Protein AF-A0A1J3IGS7-F1 (afdb_monomer)

Sequence (174 aa):
MEIIMEKQSFKKMSVVPNKKDYFLEDILSLREHQRPAIVVPKFKKSYRLIYVQNVRSAVKSIRSKLSKVLQEFPFEYDGDLLHVDDLMLARDQLISSLLVINGIATDFVRLLKKDDCDSLDKCKRIKVDALGVFYTLAMRCVPSLAYLDKIREYCTWRIWKMMMRLRFLLLLLL

InterPro domains:
  IPR041623 NOG1, N-terminal helical domain [PF17835] (10-152)

Foldseek 3Di:
DDDPPPDPPLPPQDQQDQDLCPLVCQLCVPPLNVDDPPDPVPDPVPVLVSLLVSLVVSLVSLCVNLVSNLVSDDPDDPDPDPCRPLLNVLNVLSVVLNVVLVVLSVVLNVVSVDPVPRDPVSSVVSSVVSNVVNSVSSSVSSVSSVVSSVSVVVSVVVVVVVVVVVVVVVVVVD

pLDDT: mean 80.64, std 14.97, range [29.23, 97.25]

Structure (mmCIF, N/CA/C/O backbone):
data_AF-A0A1J3IGS7-F1
#
_entry.id   AF-A0A1J3IGS7-F1
#
loop_
_atom_site.group_PDB
_atom_site.id
_atom_site.type_symbol
_atom_site.label_atom_id
_atom_site.label_alt_id
_atom_site.label_comp_id
_atom_site.label_asym_id
_atom_site.label_entity_id
_atom_site.label_seq_id
_atom_site.pdbx_PDB_ins_code
_atom_site.Cartn_x
_atom_site.Cartn_y
_atom_site.Cartn_z
_atom_site.occupancy
_atom_site.B_iso_or_equiv
_atom_site.auth_seq_id
_atom_site.auth_comp_id
_atom_site.auth_asym_id
_atom_site.auth_atom_id
_atom_site.pdbx_PDB_model_num
ATOM 1 N N . MET A 1 1 ? 42.019 6.051 -13.830 1.00 37.34 1 MET A N 1
ATOM 2 C CA . MET A 1 1 ? 40.597 6.292 -13.504 1.00 37.34 1 MET A CA 1
ATOM 3 C C . MET A 1 1 ? 39.844 5.040 -13.921 1.00 37.34 1 MET A C 1
ATOM 5 O O . MET A 1 1 ? 39.201 4.981 -14.959 1.00 37.34 1 MET A O 1
ATOM 9 N N . GLU A 1 2 ? 40.126 3.973 -13.180 1.00 29.23 2 GLU A N 1
ATOM 10 C CA . GLU A 1 2 ? 39.673 2.618 -13.458 1.00 29.23 2 GLU A CA 1
ATOM 11 C C . GLU A 1 2 ? 38.208 2.492 -13.050 1.00 29.23 2 GLU A C 1
ATOM 13 O O . GLU A 1 2 ? 37.861 2.742 -11.903 1.00 29.23 2 GLU A O 1
ATOM 18 N N . ILE A 1 3 ? 37.365 2.135 -14.020 1.00 30.42 3 ILE A N 1
ATOM 19 C CA . ILE A 1 3 ? 36.252 1.188 -13.880 1.00 30.42 3 ILE A CA 1
ATOM 20 C C . ILE A 1 3 ? 35.486 1.298 -12.548 1.00 30.42 3 ILE A C 1
ATOM 22 O O . ILE A 1 3 ? 35.283 0.317 -11.842 1.00 30.42 3 ILE A O 1
ATOM 26 N N . ILE A 1 4 ? 34.945 2.481 -12.255 1.00 32.16 4 ILE A N 1
ATOM 27 C CA . ILE A 1 4 ? 33.751 2.609 -11.409 1.00 32.16 4 ILE A CA 1
ATOM 28 C C . ILE A 1 4 ? 32.538 2.422 -12.333 1.00 32.16 4 ILE A C 1
ATOM 30 O O . ILE A 1 4 ? 31.699 3.291 -12.514 1.00 32.16 4 ILE A O 1
ATOM 34 N N . MET A 1 5 ? 32.498 1.271 -13.004 1.00 32.56 5 MET A N 1
ATOM 35 C CA . MET A 1 5 ? 31.277 0.703 -13.570 1.00 32.56 5 MET A CA 1
ATOM 36 C C . MET A 1 5 ? 30.891 -0.485 -12.697 1.00 32.56 5 MET A C 1
ATOM 38 O O . MET A 1 5 ? 30.716 -1.606 -13.180 1.00 32.56 5 MET A O 1
ATOM 42 N N . GLU A 1 6 ? 30.777 -0.242 -11.392 1.00 36.53 6 GLU A N 1
ATOM 43 C CA . GLU A 1 6 ? 29.932 -1.062 -10.537 1.00 36.53 6 GLU A CA 1
ATOM 44 C C . GLU A 1 6 ? 28.509 -0.877 -11.100 1.00 36.53 6 GLU A C 1
ATOM 46 O O . GLU A 1 6 ? 27.764 0.020 -10.734 1.00 36.53 6 GLU A O 1
ATOM 51 N N . LYS A 1 7 ? 28.129 -1.564 -12.187 1.00 43.44 7 LYS A N 1
ATOM 52 C CA . LYS A 1 7 ? 27.521 -2.891 -12.105 1.00 43.44 7 LYS A CA 1
ATOM 53 C C . LYS A 1 7 ? 26.662 -2.959 -10.844 1.00 43.44 7 LYS A C 1
ATOM 55 O O . LYS A 1 7 ? 26.712 -3.930 -10.091 1.00 43.44 7 LYS A O 1
ATOM 60 N N . GLN A 1 8 ? 25.721 -2.023 -10.721 1.00 45.03 8 GLN A N 1
ATOM 61 C CA . GLN A 1 8 ? 24.372 -2.407 -10.332 1.00 45.03 8 GLN A CA 1
ATOM 62 C C . GLN A 1 8 ? 23.859 -3.362 -11.411 1.00 45.03 8 GLN A C 1
ATOM 64 O O . GLN A 1 8 ? 23.061 -3.039 -12.284 1.00 45.03 8 GLN A O 1
ATOM 69 N N . SER A 1 9 ? 24.437 -4.567 -11.389 1.00 46.47 9 SER A N 1
ATOM 70 C CA . SER A 1 9 ? 23.876 -5.759 -11.967 1.00 46.47 9 SER A CA 1
ATOM 71 C C . SER A 1 9 ? 22.412 -5.692 -11.606 1.00 46.47 9 SER A C 1
ATOM 73 O O . SER A 1 9 ? 22.080 -5.520 -10.432 1.00 46.47 9 SER A O 1
ATOM 75 N N . PHE A 1 10 ? 21.549 -5.732 -12.615 1.00 53.34 10 PHE A N 1
ATOM 76 C CA . PHE A 1 10 ? 20.150 -6.017 -12.389 1.00 53.34 10 PHE A CA 1
ATOM 77 C C . PHE A 1 10 ? 20.131 -7.271 -11.515 1.00 53.34 10 PHE A C 1
ATOM 79 O O . PHE A 1 10 ? 20.375 -8.383 -11.993 1.00 53.34 10 PHE A O 1
ATOM 86 N N . LYS A 1 11 ? 19.970 -7.073 -10.198 1.00 55.25 11 LYS A N 1
ATOM 87 C CA . LYS A 1 11 ? 19.811 -8.157 -9.240 1.00 55.25 11 LYS A CA 1
ATOM 88 C C . LYS A 1 11 ? 18.625 -8.961 -9.742 1.00 55.25 11 LYS A C 1
ATOM 90 O O . LYS A 1 11 ? 17.807 -8.456 -10.506 1.00 55.25 11 LYS A O 1
ATOM 95 N N . LYS A 1 12 ? 18.539 -10.227 -9.350 1.00 63.28 12 LYS A N 1
ATOM 96 C CA . LYS A 1 12 ? 17.413 -11.096 -9.696 1.00 63.28 12 LYS A CA 1
ATOM 97 C C . LYS A 1 12 ? 16.100 -10.419 -9.262 1.00 63.28 12 LYS A C 1
ATOM 99 O O . LYS A 1 12 ? 15.697 -10.556 -8.112 1.00 63.28 12 LYS A O 1
ATOM 104 N N . MET A 1 13 ? 15.497 -9.645 -10.164 1.00 70.19 13 MET A N 1
ATOM 105 C CA . MET A 1 13 ? 14.283 -8.879 -9.915 1.00 70.19 13 MET A CA 1
ATOM 106 C C . MET A 1 13 ? 13.148 -9.881 -9.796 1.00 70.19 13 MET A C 1
ATOM 108 O O . MET A 1 13 ? 13.022 -10.796 -10.619 1.00 70.19 13 MET A O 1
ATOM 112 N N . SER A 1 14 ? 12.356 -9.747 -8.741 1.00 77.69 14 SER A N 1
ATOM 113 C CA . SER A 1 14 ? 11.174 -10.572 -8.574 1.00 77.69 14 SER A CA 1
ATOM 114 C C . SER A 1 14 ? 10.096 -10.127 -9.561 1.00 77.69 14 SER A C 1
ATOM 116 O O . SER A 1 14 ? 10.118 -9.010 -10.075 1.00 77.69 14 SER A O 1
ATOM 118 N N . VAL A 1 15 ? 9.181 -11.037 -9.899 1.00 79.69 15 VAL A N 1
ATOM 119 C CA . VAL A 1 15 ? 8.062 -10.708 -10.789 1.00 79.69 15 VAL A CA 1
ATOM 120 C C . VAL A 1 15 ? 7.265 -9.575 -10.151 1.00 79.69 15 VAL A C 1
ATOM 122 O O . VAL A 1 15 ? 6.837 -9.701 -8.998 1.00 79.69 15 VAL A O 1
ATOM 125 N N . VAL A 1 16 ? 7.079 -8.478 -10.888 1.00 80.00 16 VAL A N 1
ATOM 126 C CA . VAL A 1 16 ? 6.327 -7.339 -10.378 1.00 80.00 16 VAL A CA 1
ATOM 127 C C . VAL A 1 16 ? 4.845 -7.698 -10.469 1.00 80.00 16 VAL A C 1
ATOM 129 O O . VAL A 1 16 ? 4.345 -8.063 -11.533 1.00 80.00 16 VAL A O 1
ATOM 132 N N . PRO A 1 17 ? 4.109 -7.651 -9.354 1.00 75.88 17 PRO A N 1
ATOM 133 C CA . PRO A 1 17 ? 2.715 -8.050 -9.350 1.00 75.88 17 PRO A CA 1
ATOM 134 C C . PRO A 1 17 ? 1.855 -7.031 -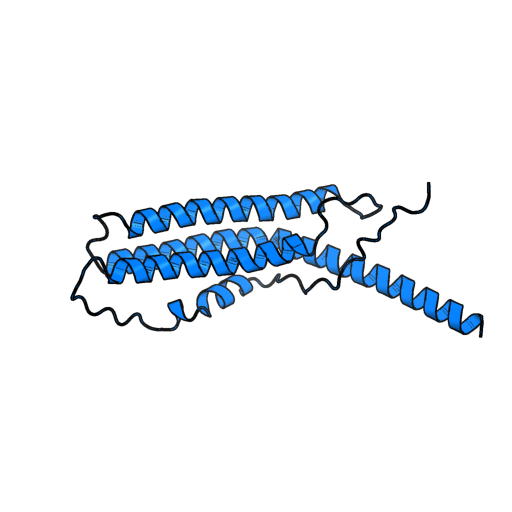10.110 1.00 75.88 17 PRO A C 1
ATOM 136 O O . PRO A 1 17 ? 1.678 -5.900 -9.666 1.00 75.88 17 PRO A O 1
ATOM 139 N N . ASN A 1 18 ? 1.293 -7.459 -11.241 1.00 75.06 18 ASN A N 1
ATOM 140 C CA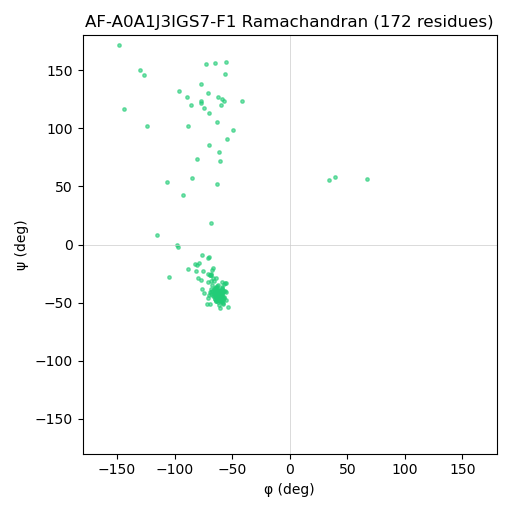 . ASN A 1 18 ? 0.445 -6.641 -12.120 1.00 75.06 18 ASN A CA 1
ATOM 141 C C . ASN A 1 18 ? -1.017 -7.148 -12.203 1.00 75.06 18 ASN A C 1
ATOM 143 O O . ASN A 1 18 ? -1.819 -6.710 -13.023 1.00 75.06 18 ASN A O 1
ATOM 147 N N . LYS A 1 19 ? -1.406 -8.127 -11.379 1.00 78.69 19 LYS A N 1
ATOM 148 C CA . LYS A 1 19 ? -2.782 -8.648 -11.410 1.00 78.69 19 LYS A CA 1
ATOM 149 C C . LYS A 1 19 ? -3.737 -7.682 -10.711 1.00 78.69 19 LYS A C 1
ATOM 151 O O . LYS A 1 19 ? -3.441 -7.205 -9.618 1.00 78.69 19 LYS A O 1
ATOM 156 N N . LYS A 1 20 ? -4.913 -7.474 -11.310 1.00 72.12 20 LYS A N 1
ATOM 157 C CA . LYS A 1 20 ? -5.976 -6.599 -10.786 1.00 72.12 20 LYS A CA 1
ATOM 158 C C . LYS A 1 20 ? -6.407 -6.972 -9.358 1.00 72.12 20 LYS A C 1
ATOM 160 O O . LYS A 1 20 ? -6.694 -6.093 -8.556 1.00 72.12 20 LYS A O 1
ATOM 165 N N . ASP A 1 21 ? -6.371 -8.259 -9.027 1.00 75.06 21 ASP A N 1
ATOM 166 C CA . ASP A 1 21 ? -6.815 -8.763 -7.722 1.00 75.06 21 ASP A CA 1
ATOM 167 C C . ASP A 1 21 ? -5.671 -8.993 -6.729 1.00 75.06 21 ASP A C 1
ATOM 169 O O . ASP A 1 21 ? -5.922 -9.334 -5.578 1.00 75.06 21 ASP A O 1
ATOM 173 N N . TYR A 1 22 ? -4.417 -8.738 -7.124 1.00 80.31 22 TYR A N 1
ATOM 174 C CA . TYR A 1 22 ? -3.245 -8.997 -6.284 1.00 80.31 22 TYR A CA 1
ATOM 175 C C . TYR A 1 22 ? -3.362 -8.331 -4.908 1.00 80.31 22 TYR A C 1
ATOM 177 O O . TYR A 1 22 ? -3.311 -8.993 -3.875 1.00 80.31 22 TYR A O 1
ATOM 185 N N . PHE A 1 23 ? -3.615 -7.019 -4.891 1.00 80.56 23 PHE A N 1
ATOM 186 C CA . PHE A 1 23 ? -3.750 -6.277 -3.639 1.00 80.56 23 PHE A CA 1
ATOM 187 C C . PHE A 1 23 ? -4.987 -6.685 -2.835 1.00 80.56 23 PHE A C 1
ATOM 189 O O . PHE A 1 23 ? -4.964 -6.595 -1.610 1.00 80.56 23 PHE A O 1
ATOM 196 N N . LEU A 1 24 ? -6.056 -7.138 -3.496 1.00 82.69 24 LEU A N 1
ATOM 197 C CA . LEU A 1 24 ? -7.262 -7.597 -2.815 1.00 82.69 24 LEU A CA 1
ATOM 198 C C . LEU A 1 24 ? -6.993 -8.905 -2.069 1.00 82.69 24 LEU A C 1
ATOM 200 O O . LEU A 1 24 ? -7.254 -8.984 -0.870 1.00 82.69 24 LEU A O 1
ATOM 204 N N . GLU A 1 25 ? -6.420 -9.898 -2.748 1.00 81.81 25 GLU A N 1
ATOM 205 C CA . GLU A 1 25 ? -6.043 -11.187 -2.155 1.00 81.81 25 GLU A CA 1
ATOM 206 C C . GLU A 1 25 ? -5.074 -10.999 -0.982 1.00 81.81 25 GLU A C 1
ATOM 208 O O . GLU A 1 25 ? -5.214 -11.618 0.073 1.00 81.81 25 GLU A O 1
ATOM 213 N N . ASP A 1 26 ? -4.127 -10.077 -1.121 1.00 83.25 26 ASP A N 1
ATOM 214 C CA . ASP A 1 26 ? -3.147 -9.773 -0.084 1.00 83.25 26 ASP A CA 1
ATOM 215 C C . ASP A 1 26 ? -3.740 -9.130 1.161 1.00 83.25 26 ASP A C 1
ATOM 217 O O . ASP A 1 26 ? -3.317 -9.424 2.278 1.00 83.25 26 ASP A O 1
ATOM 221 N N . ILE A 1 27 ? -4.693 -8.219 0.980 1.00 81.12 27 ILE A N 1
ATOM 222 C CA . ILE A 1 27 ? -5.386 -7.586 2.097 1.00 81.12 27 ILE A CA 1
ATOM 223 C C . ILE A 1 27 ? -6.306 -8.618 2.759 1.00 81.12 27 ILE A C 1
ATOM 225 O O . ILE A 1 27 ? -6.287 -8.760 3.980 1.00 81.12 27 ILE A O 1
ATOM 229 N N . LEU A 1 28 ? -7.077 -9.381 1.978 1.00 80.56 28 LEU A N 1
ATOM 230 C CA . LEU A 1 28 ? -8.035 -10.365 2.495 1.00 80.56 28 LEU A CA 1
ATOM 231 C C . LEU A 1 28 ? -7.370 -11.586 3.147 1.00 80.56 28 LEU A C 1
ATOM 233 O O . LEU A 1 28 ? -7.958 -12.200 4.038 1.00 80.56 28 LEU A O 1
ATOM 237 N N . SER A 1 29 ? -6.145 -11.930 2.748 1.00 80.19 29 SER A N 1
ATOM 238 C CA . SER A 1 29 ? -5.385 -13.045 3.326 1.00 80.19 29 SER A CA 1
ATOM 239 C C . SER A 1 29 ? -4.780 -12.747 4.703 1.00 80.19 29 SER A C 1
ATOM 241 O O . SER A 1 29 ? -4.305 -13.665 5.378 1.00 80.19 29 SER A O 1
ATOM 243 N N . LEU A 1 30 ? -4.822 -11.494 5.173 1.00 79.56 30 LEU A N 1
ATOM 244 C CA . LEU A 1 30 ? -4.331 -11.132 6.503 1.00 79.56 30 LEU A CA 1
ATOM 245 C C . LEU A 1 30 ? -5.129 -11.858 7.594 1.00 79.56 30 LEU A C 1
ATOM 247 O O . LEU A 1 30 ? -6.359 -11.774 7.659 1.00 79.56 30 LEU A O 1
ATOM 251 N N . ARG A 1 31 ? -4.423 -12.548 8.505 1.00 63.38 31 ARG A N 1
ATOM 252 C CA . ARG A 1 31 ? -5.051 -13.326 9.593 1.00 63.38 31 ARG A CA 1
ATOM 253 C C . ARG A 1 31 ? -5.983 -12.474 10.451 1.00 63.38 31 ARG A C 1
ATOM 255 O O . ARG A 1 31 ? -6.999 -12.979 10.927 1.00 63.38 31 ARG A O 1
ATOM 262 N N . GLU A 1 32 ? -5.666 -11.192 10.627 1.00 66.56 32 GLU A N 1
ATOM 263 C CA . GLU A 1 32 ? -6.494 -10.241 11.371 1.00 66.56 32 GLU A CA 1
ATOM 264 C C . GLU A 1 32 ? -7.814 -9.871 10.654 1.00 66.56 32 GLU A C 1
ATOM 266 O O . GLU A 1 32 ? -8.691 -9.227 11.234 1.00 66.56 32 GLU A O 1
ATOM 271 N N . HIS A 1 33 ? -7.982 -10.245 9.382 1.00 66.88 33 HIS A N 1
ATOM 272 C CA . HIS A 1 33 ? -9.220 -10.080 8.610 1.00 66.88 33 HIS A CA 1
ATOM 273 C C . HIS A 1 33 ? -9.986 -11.391 8.430 1.00 66.88 33 HIS A C 1
ATOM 275 O O . HIS A 1 33 ? -11.211 -11.351 8.345 1.00 66.88 33 HIS A O 1
ATOM 281 N N . GLN A 1 34 ? -9.286 -12.528 8.441 1.00 59.69 34 GLN A N 1
ATOM 282 C CA . GLN A 1 34 ? -9.883 -13.861 8.321 1.00 59.69 34 GLN A CA 1
ATOM 283 C C . GLN A 1 34 ? -10.539 -14.358 9.613 1.00 59.69 34 GLN A C 1
ATOM 285 O O . GLN A 1 34 ? -11.496 -15.127 9.568 1.00 59.69 34 GLN A O 1
ATOM 290 N N . ARG A 1 35 ? -10.031 -13.949 10.782 1.00 59.97 35 ARG A N 1
ATOM 291 C CA . ARG A 1 35 ? -10.602 -14.372 12.065 1.00 59.97 35 ARG A CA 1
ATOM 292 C C . ARG A 1 35 ? -11.701 -13.399 12.497 1.00 59.97 35 ARG A C 1
ATOM 294 O O . ARG A 1 35 ? -11.421 -12.201 12.591 1.00 59.97 35 ARG A O 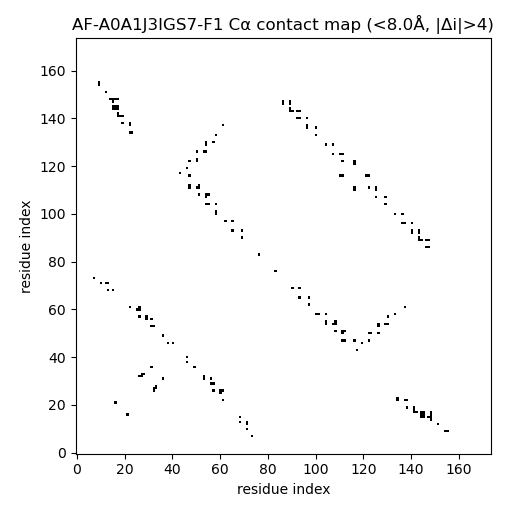1
ATOM 301 N N . PRO A 1 36 ? -12.922 -13.872 12.818 1.00 58.91 36 PRO A N 1
ATOM 302 C CA . PRO A 1 36 ? -13.909 -13.018 13.458 1.00 58.91 36 PRO A CA 1
ATOM 303 C C . PRO A 1 36 ? -13.307 -12.532 14.775 1.00 58.91 36 PRO A C 1
ATOM 305 O O . PRO A 1 36 ? -12.911 -13.330 15.625 1.00 58.91 36 PRO A O 1
ATOM 308 N N . ALA A 1 37 ? -13.178 -11.215 14.931 1.00 62.69 37 ALA A N 1
ATOM 309 C CA . ALA A 1 37 ? -12.746 -10.651 16.197 1.00 62.69 37 ALA A CA 1
ATOM 310 C C . ALA A 1 37 ? -13.819 -10.999 17.235 1.00 62.69 37 ALA A C 1
ATOM 312 O O . ALA A 1 37 ? -14.906 -10.421 17.213 1.00 62.69 37 ALA A O 1
ATOM 313 N N . ILE A 1 38 ? -13.535 -11.966 18.113 1.00 63.72 38 ILE A N 1
ATOM 314 C CA . ILE A 1 38 ? -14.394 -12.290 19.253 1.00 63.72 38 ILE A CA 1
ATOM 315 C C . ILE A 1 38 ? -14.279 -11.114 20.219 1.00 63.72 38 ILE A C 1
ATOM 317 O O . ILE A 1 38 ? -13.427 -11.069 21.104 1.00 63.72 38 ILE A O 1
ATOM 321 N N . VAL A 1 39 ? -15.098 -10.097 19.979 1.00 65.06 39 VAL A N 1
ATOM 322 C CA . VAL A 1 39 ? -15.172 -8.916 20.823 1.00 65.06 39 VAL A CA 1
ATOM 323 C C . VAL A 1 39 ? -16.190 -9.206 21.907 1.00 65.06 39 VAL A C 1
ATOM 325 O O . VAL A 1 39 ? -17.392 -9.119 21.675 1.00 65.06 39 VAL A O 1
ATOM 328 N N . VAL A 1 40 ? -15.712 -9.531 23.106 1.00 64.12 40 VAL A N 1
ATOM 329 C CA . VAL A 1 40 ? -16.572 -9.526 24.288 1.00 64.12 40 VAL A CA 1
ATOM 330 C C . VAL A 1 40 ? -16.803 -8.051 24.660 1.00 64.12 40 VAL A C 1
ATOM 332 O O . VAL A 1 40 ? -15.825 -7.369 24.979 1.00 64.12 40 VAL A O 1
ATOM 335 N N . PRO A 1 41 ? -18.041 -7.517 24.640 1.00 62.34 41 PRO A N 1
ATOM 336 C CA . PRO A 1 41 ? -18.318 -6.080 24.805 1.00 62.34 41 PRO A CA 1
ATOM 337 C C . PRO A 1 41 ? -18.027 -5.495 26.199 1.00 62.34 41 PRO A C 1
ATOM 339 O O . PRO A 1 41 ? -18.539 -4.434 26.538 1.00 62.34 41 PRO A O 1
ATOM 342 N N . LYS A 1 42 ? -17.218 -6.163 27.029 1.00 60.41 42 LYS A N 1
ATOM 343 C CA . LYS A 1 42 ? -16.996 -5.800 28.434 1.00 60.41 42 LYS A CA 1
ATOM 344 C C . LYS A 1 42 ? -16.233 -4.475 28.606 1.00 60.41 42 LYS A C 1
ATOM 346 O O . LYS A 1 42 ? -16.440 -3.816 29.615 1.00 60.41 42 LYS A O 1
ATOM 351 N N . PHE A 1 43 ? -15.412 -4.038 27.633 1.00 60.03 43 PHE A N 1
ATOM 352 C CA . PHE A 1 43 ? -14.647 -2.777 27.728 1.00 60.03 43 PHE A CA 1
ATOM 353 C C . PHE A 1 43 ? -14.497 -2.017 26.389 1.00 60.03 43 PHE A C 1
ATOM 355 O O . PHE A 1 43 ? -13.803 -2.468 25.476 1.00 60.03 43 PHE A O 1
ATOM 362 N N . LYS A 1 44 ? -15.061 -0.796 26.299 1.00 58.25 44 LYS A N 1
ATOM 363 C CA . LYS A 1 44 ? -15.070 0.067 25.089 1.00 58.25 44 LYS A CA 1
ATOM 364 C C . LYS A 1 44 ? -13.689 0.423 24.513 1.00 58.25 44 LYS A C 1
ATOM 366 O O . LYS A 1 44 ? -13.523 0.548 23.302 1.00 58.25 44 LYS A O 1
ATOM 371 N N . LYS A 1 45 ? -12.663 0.593 25.358 1.00 61.22 45 LYS A N 1
ATOM 372 C CA . LYS A 1 45 ? -11.277 0.843 24.899 1.00 61.22 45 LYS A CA 1
ATOM 373 C C . LYS A 1 45 ? -10.633 -0.393 24.252 1.00 61.22 45 LYS A C 1
ATOM 375 O O . LYS A 1 45 ? -9.757 -0.232 23.410 1.00 61.22 45 LYS A O 1
ATOM 380 N N . SER A 1 46 ? -11.078 -1.600 24.607 1.00 70.31 46 SER A N 1
ATOM 381 C CA . SER A 1 46 ? -10.417 -2.854 24.225 1.00 70.31 46 SER A CA 1
ATOM 382 C C . SER A 1 46 ? -10.637 -3.214 22.749 1.00 70.31 46 SER A C 1
ATOM 384 O O . SER A 1 46 ? -9.686 -3.562 22.052 1.00 70.31 46 SER A O 1
ATOM 386 N N . TYR A 1 47 ? -11.852 -3.035 22.214 1.00 78.50 47 TYR A N 1
ATOM 387 C CA . TYR A 1 47 ? -12.141 -3.449 20.834 1.00 78.50 47 TYR A CA 1
ATOM 388 C C . TYR A 1 47 ? -11.658 -2.466 19.764 1.00 78.50 47 TYR A C 1
ATOM 390 O O . TYR A 1 47 ? -11.312 -2.892 18.664 1.00 78.50 47 TYR A O 1
ATOM 398 N N . ARG A 1 48 ? -11.580 -1.161 20.066 1.00 85.75 48 ARG A N 1
ATOM 399 C CA . ARG A 1 48 ? -11.088 -0.139 19.118 1.00 85.75 48 ARG A CA 1
ATOM 400 C C . ARG A 1 48 ? -9.657 -0.431 18.660 1.00 85.75 48 ARG A C 1
ATOM 402 O O . ARG A 1 48 ? -9.333 -0.259 17.488 1.00 85.75 48 ARG A O 1
ATOM 409 N N . LEU A 1 49 ? -8.825 -0.950 19.565 1.00 86.44 49 LEU A N 1
ATOM 410 C CA . LEU A 1 49 ? -7.443 -1.336 19.278 1.00 86.44 49 LEU A CA 1
ATOM 411 C C . LEU A 1 49 ? -7.346 -2.445 18.225 1.00 86.44 49 LEU A C 1
ATOM 413 O O . LEU A 1 49 ? -6.447 -2.401 17.389 1.00 86.44 49 LEU A O 1
ATOM 417 N N . ILE A 1 50 ? -8.296 -3.384 18.212 1.00 86.00 50 ILE A N 1
ATOM 418 C CA . ILE A 1 50 ? -8.352 -4.460 17.213 1.00 86.00 50 ILE A CA 1
ATOM 419 C C . ILE A 1 50 ? -8.566 -3.863 15.818 1.00 86.00 50 ILE A C 1
ATOM 421 O O . ILE A 1 50 ? -7.831 -4.175 14.886 1.00 86.00 50 ILE A O 1
ATOM 425 N N . TYR A 1 51 ? -9.524 -2.944 15.668 1.00 89.56 51 TYR A N 1
ATOM 426 C CA . TYR A 1 51 ? -9.777 -2.290 14.380 1.00 89.56 51 TYR A CA 1
ATOM 427 C C . TYR A 1 51 ? -8.623 -1.380 13.946 1.00 89.56 51 TYR A C 1
ATOM 429 O O . TYR A 1 51 ? -8.286 -1.346 12.765 1.00 89.56 51 TYR A O 1
ATOM 437 N N . VAL A 1 52 ? -7.952 -0.712 14.889 1.00 91.69 52 VAL A N 1
ATOM 438 C CA . VAL A 1 52 ? -6.722 0.043 14.601 1.00 91.69 52 VAL A CA 1
ATOM 439 C C . VAL A 1 52 ? -5.619 -0.883 14.081 1.00 91.69 52 VAL A C 1
ATOM 441 O O . VAL A 1 52 ? -4.943 -0.545 13.109 1.00 91.69 52 VAL A O 1
ATOM 444 N N . GLN A 1 53 ? -5.439 -2.055 14.695 1.00 90.62 53 GLN A N 1
ATOM 445 C CA . GLN A 1 53 ? -4.457 -3.043 14.251 1.00 90.62 53 GLN A CA 1
ATOM 446 C C . GLN A 1 53 ? -4.803 -3.602 12.865 1.00 90.62 53 GLN A C 1
ATOM 448 O O . GLN A 1 53 ? -3.914 -3.777 12.032 1.00 90.62 53 GLN A O 1
ATOM 453 N N . ASN A 1 54 ? -6.090 -3.795 12.579 1.00 89.69 54 ASN A N 1
ATOM 454 C CA . ASN A 1 54 ? -6.578 -4.207 11.264 1.00 89.69 54 ASN A CA 1
ATOM 455 C C . ASN A 1 54 ? -6.247 -3.169 10.178 1.00 89.69 54 ASN A C 1
ATOM 457 O O . ASN A 1 54 ? -5.705 -3.515 9.136 1.00 89.69 54 ASN A O 1
ATOM 461 N N . VAL A 1 55 ? -6.511 -1.884 10.425 1.00 93.31 55 VAL A N 1
ATOM 462 C CA . VAL A 1 55 ? -6.177 -0.812 9.468 1.00 93.31 55 VAL A CA 1
ATOM 463 C C . VAL A 1 55 ? -4.661 -0.732 9.240 1.00 93.31 55 VAL A C 1
ATOM 465 O O . VAL A 1 55 ? -4.197 -0.623 8.107 1.00 93.31 55 VAL A O 1
ATOM 468 N N . ARG A 1 56 ? -3.865 -0.840 10.311 1.00 93.50 56 ARG A N 1
ATOM 469 C CA . ARG A 1 56 ? -2.396 -0.782 10.228 1.00 93.50 56 ARG A CA 1
ATOM 470 C C . ARG A 1 56 ? -1.778 -1.982 9.516 1.00 93.50 56 ARG A C 1
ATOM 472 O O . ARG A 1 56 ? -0.804 -1.801 8.792 1.00 93.50 56 ARG A O 1
ATOM 479 N N . SER A 1 57 ? -2.307 -3.186 9.726 1.00 91.69 57 SER A N 1
ATOM 480 C CA . SER A 1 57 ? -1.816 -4.405 9.066 1.00 91.69 57 SER A CA 1
ATOM 481 C C . SER A 1 57 ? -2.048 -4.355 7.555 1.00 91.69 57 SER A C 1
ATOM 483 O O . SER A 1 57 ? -1.110 -4.627 6.806 1.00 91.69 57 SER A O 1
ATOM 485 N N . ALA A 1 58 ? -3.219 -3.892 7.104 1.00 91.69 58 ALA A N 1
ATOM 486 C CA . ALA A 1 58 ? -3.507 -3.692 5.681 1.00 91.69 58 ALA A CA 1
ATOM 487 C C . ALA A 1 58 ? -2.507 -2.728 5.018 1.00 91.69 58 ALA A C 1
ATOM 489 O O . ALA A 1 58 ? -1.867 -3.065 4.021 1.00 91.69 58 ALA A O 1
ATOM 490 N N . VAL A 1 59 ? -2.289 -1.559 5.624 1.00 93.19 59 VAL A N 1
ATOM 491 C CA . VAL A 1 59 ? -1.350 -0.548 5.104 1.00 93.19 59 VAL A CA 1
ATOM 492 C C . VAL A 1 59 ? 0.088 -1.059 5.123 1.00 93.19 59 VAL A C 1
ATOM 494 O O . VAL A 1 59 ? 0.832 -0.848 4.166 1.00 93.19 59 VAL A O 1
ATOM 497 N N . LYS A 1 60 ? 0.484 -1.779 6.180 1.00 93.31 60 LYS A N 1
ATOM 498 C CA . LYS A 1 60 ? 1.807 -2.408 6.273 1.00 93.31 60 LYS A CA 1
ATOM 499 C C . LYS A 1 60 ? 2.023 -3.432 5.156 1.00 93.31 60 LYS A C 1
ATOM 501 O O . LYS A 1 60 ? 3.116 -3.464 4.596 1.00 93.31 60 LYS A O 1
ATOM 506 N N . SER A 1 61 ? 1.005 -4.225 4.819 1.00 91.19 61 SER A N 1
ATOM 507 C CA . SER A 1 61 ? 1.061 -5.203 3.725 1.00 91.19 61 SER A CA 1
ATOM 508 C C . SER A 1 61 ? 1.305 -4.520 2.375 1.00 91.19 61 SER A C 1
ATOM 510 O O . SER A 1 61 ? 2.286 -4.830 1.694 1.00 91.19 61 SER A O 1
ATOM 512 N N . ILE A 1 62 ? 0.493 -3.507 2.038 1.00 91.00 62 ILE A N 1
ATOM 513 C CA . ILE A 1 62 ? 0.640 -2.729 0.795 1.00 91.00 62 ILE A CA 1
ATOM 514 C C . ILE A 1 62 ? 2.018 -2.063 0.741 1.00 91.00 62 ILE A C 1
ATOM 516 O O . ILE A 1 62 ? 2.743 -2.196 -0.247 1.00 91.00 62 ILE A O 1
ATOM 520 N N . ARG A 1 63 ? 2.420 -1.395 1.832 1.00 92.38 63 ARG A N 1
ATOM 521 C CA . ARG A 1 63 ? 3.721 -0.727 1.934 1.00 92.38 63 ARG A CA 1
ATOM 522 C C . ARG A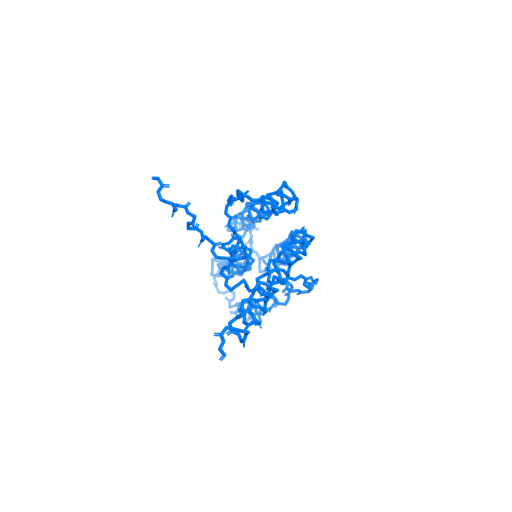 1 63 ? 4.871 -1.694 1.709 1.00 92.38 63 ARG A C 1
ATOM 524 O O . ARG A 1 63 ? 5.757 -1.397 0.920 1.00 92.38 63 ARG A O 1
ATOM 531 N N . SER A 1 64 ? 4.850 -2.851 2.367 1.00 91.06 64 SER A N 1
ATOM 532 C CA . SER A 1 64 ? 5.910 -3.849 2.228 1.00 91.06 64 SER A CA 1
ATOM 533 C C . SER A 1 64 ? 6.076 -4.310 0.779 1.00 91.06 64 SER A C 1
ATOM 535 O O . SER A 1 64 ? 7.202 -4.516 0.338 1.00 91.06 64 SER A O 1
ATOM 537 N N . LYS A 1 65 ? 4.975 -4.458 0.035 1.00 88.50 65 LYS A N 1
ATOM 538 C CA . LYS A 1 65 ? 4.993 -4.897 -1.368 1.00 88.50 65 LYS A CA 1
ATOM 539 C C . LYS A 1 65 ? 5.532 -3.822 -2.300 1.00 88.50 65 LYS A C 1
ATOM 541 O O . LYS A 1 65 ? 6.462 -4.093 -3.052 1.00 88.50 65 LYS A O 1
ATOM 546 N N . LEU A 1 66 ? 5.001 -2.603 -2.215 1.00 90.69 66 LEU A N 1
ATOM 547 C CA . LEU A 1 66 ? 5.463 -1.497 -3.057 1.00 90.69 66 LEU A CA 1
ATOM 548 C C . LEU A 1 66 ? 6.915 -1.116 -2.743 1.00 90.69 66 LEU A C 1
ATOM 550 O O . LEU A 1 66 ? 7.701 -0.907 -3.660 1.00 90.69 66 LEU A O 1
ATOM 554 N N . SER A 1 67 ? 7.308 -1.093 -1.464 1.00 91.38 67 SER A N 1
ATOM 555 C CA . SER A 1 67 ? 8.700 -0.838 -1.076 1.00 91.38 67 SER A CA 1
ATOM 556 C C . SER A 1 67 ? 9.653 -1.924 -1.570 1.00 91.38 67 SER A C 1
ATOM 558 O O . SER A 1 67 ? 10.759 -1.590 -1.978 1.00 91.38 67 SER A O 1
ATOM 560 N N . LYS A 1 68 ? 9.237 -3.199 -1.584 1.00 89.56 68 LYS A N 1
ATOM 561 C CA . LYS A 1 68 ? 10.047 -4.280 -2.163 1.00 89.56 68 LYS A CA 1
ATOM 562 C C . LYS A 1 68 ? 10.303 -4.040 -3.651 1.00 89.56 68 LYS A C 1
ATOM 564 O O . LYS A 1 68 ? 11.447 -4.113 -4.074 1.00 89.56 68 LYS A O 1
ATOM 569 N N . VAL A 1 69 ? 9.262 -3.695 -4.413 1.00 89.25 69 VAL A N 1
ATOM 570 C CA . VAL A 1 69 ? 9.409 -3.346 -5.835 1.00 89.25 69 VAL A CA 1
ATOM 571 C C . VAL A 1 69 ? 10.373 -2.167 -5.986 1.00 89.25 69 VAL A C 1
ATOM 573 O O . VAL A 1 69 ? 11.355 -2.277 -6.705 1.00 89.25 69 VAL A O 1
ATOM 576 N N . LEU A 1 70 ? 10.169 -1.072 -5.248 1.00 89.38 70 LEU A N 1
ATOM 577 C CA . LEU A 1 70 ? 11.022 0.122 -5.325 1.00 89.38 70 LEU A CA 1
ATOM 578 C C . LEU A 1 70 ? 12.505 -0.140 -5.009 1.00 89.38 70 LEU A C 1
ATOM 580 O O . LEU A 1 70 ? 13.358 0.534 -5.578 1.00 89.38 70 LEU A O 1
ATOM 584 N N . GLN A 1 71 ? 12.809 -1.098 -4.126 1.00 88.06 71 GLN A N 1
ATOM 585 C CA . GLN A 1 71 ? 14.181 -1.494 -3.775 1.00 88.06 71 GLN A CA 1
ATOM 586 C C . GLN A 1 71 ? 14.873 -2.335 -4.855 1.00 88.06 71 GLN A C 1
ATOM 588 O O . GLN A 1 71 ? 16.100 -2.405 -4.878 1.00 88.06 71 GLN A O 1
ATOM 593 N N . GLU A 1 72 ? 14.107 -3.004 -5.717 1.00 84.38 72 GLU A N 1
ATOM 594 C CA . GLU A 1 72 ? 14.644 -3.832 -6.802 1.00 84.38 72 GLU A CA 1
ATOM 595 C C . GLU A 1 72 ? 15.044 -2.998 -8.026 1.00 84.38 72 GLU A C 1
ATOM 597 O O . GLU A 1 72 ? 15.903 -3.427 -8.797 1.00 84.38 72 GLU A O 1
ATOM 602 N N . PHE A 1 73 ? 14.471 -1.799 -8.172 1.00 81.31 73 PHE A N 1
ATOM 603 C CA . PHE A 1 73 ? 14.841 -0.843 -9.212 1.00 81.31 73 PHE A CA 1
ATOM 604 C C . PHE A 1 73 ? 15.845 0.187 -8.670 1.00 81.31 73 PHE A C 1
ATOM 606 O O . PHE A 1 73 ? 15.608 0.772 -7.606 1.00 81.31 73 PHE A O 1
ATOM 613 N N . PRO A 1 74 ? 16.942 0.452 -9.397 1.00 76.62 74 PRO A N 1
ATOM 614 C CA . PRO A 1 74 ? 17.955 1.411 -8.999 1.00 76.62 74 PRO A CA 1
ATOM 615 C C . PRO A 1 74 ? 17.385 2.834 -8.973 1.00 76.62 74 PRO A C 1
ATOM 617 O O . PRO A 1 74 ? 16.356 3.135 -9.584 1.00 76.62 74 PRO A O 1
ATOM 620 N N . PHE A 1 75 ? 18.027 3.688 -8.177 1.00 69.50 75 PHE A N 1
ATOM 621 C CA . PHE A 1 75 ? 17.553 5.044 -7.911 1.00 69.50 75 PHE A CA 1
ATOM 622 C C . PHE A 1 75 ? 17.810 6.001 -9.079 1.00 69.50 75 PHE A C 1
ATOM 624 O O . PHE A 1 75 ? 16.933 6.795 -9.402 1.00 69.50 75 PHE A O 1
ATOM 631 N N . GLU A 1 76 ? 18.958 5.846 -9.732 1.00 67.00 76 GLU A N 1
ATOM 632 C CA . GLU A 1 76 ? 19.397 6.593 -10.909 1.00 67.00 76 GLU A CA 1
ATOM 633 C C . GLU A 1 76 ? 19.794 5.601 -12.009 1.00 67.00 76 GLU A C 1
ATOM 635 O O . GLU A 1 76 ? 20.285 4.502 -11.725 1.00 67.00 76 GLU A O 1
ATOM 640 N N . TYR A 1 77 ? 19.548 5.975 -13.264 1.00 67.56 77 TYR A N 1
ATOM 641 C CA . TYR A 1 77 ? 19.902 5.193 -14.447 1.00 67.56 77 TYR A CA 1
ATOM 642 C C . TYR A 1 77 ? 20.767 6.042 -15.381 1.00 67.56 77 TYR A C 1
ATOM 644 O O . TYR A 1 77 ? 20.244 6.841 -16.148 1.00 67.56 77 TYR A O 1
ATOM 652 N N . ASP A 1 78 ? 22.077 5.806 -15.364 1.00 58.72 78 ASP A N 1
ATOM 653 C CA . ASP A 1 78 ? 23.058 6.500 -16.215 1.00 58.72 78 ASP A CA 1
ATOM 654 C C . ASP A 1 78 ? 23.342 5.755 -17.538 1.00 58.72 78 ASP A C 1
ATOM 656 O O . ASP A 1 78 ? 24.489 5.600 -17.955 1.00 58.72 78 ASP A O 1
ATOM 660 N N . GLY A 1 79 ? 22.325 5.218 -18.220 1.00 55.88 79 GLY A N 1
ATOM 661 C CA . GLY A 1 79 ? 22.564 4.446 -19.450 1.00 55.88 79 GLY A CA 1
ATOM 662 C C . GLY A 1 79 ? 21.463 4.525 -20.500 1.00 55.88 79 GLY A C 1
ATOM 663 O O . GLY A 1 79 ? 20.373 5.008 -20.215 1.00 55.88 79 GLY A O 1
ATOM 664 N N . ASP A 1 80 ? 21.754 3.972 -21.690 1.00 58.06 80 ASP A N 1
ATOM 665 C CA . ASP A 1 80 ? 20.856 3.765 -22.850 1.00 58.06 80 ASP A CA 1
ATOM 666 C C . ASP A 1 80 ? 19.684 2.802 -22.538 1.00 58.06 80 ASP A C 1
ATOM 668 O O . ASP A 1 80 ? 19.454 1.771 -23.196 1.00 58.06 80 ASP A O 1
ATOM 672 N N . LEU A 1 81 ? 18.952 3.083 -21.465 1.00 62.09 81 LEU A N 1
ATOM 673 C CA . LEU A 1 81 ? 17.649 2.514 -21.211 1.00 62.09 81 LEU A CA 1
ATOM 674 C C . LEU A 1 81 ? 16.636 3.395 -21.941 1.00 62.09 81 LEU A C 1
ATOM 676 O O . LEU A 1 81 ? 16.543 4.594 -21.702 1.00 62.09 81 LEU A O 1
ATOM 680 N N . LEU A 1 82 ? 15.889 2.797 -22.863 1.00 61.00 82 LEU A N 1
ATOM 681 C CA . LEU A 1 82 ? 14.799 3.481 -23.543 1.00 61.00 82 LEU A CA 1
ATOM 682 C C . LEU A 1 82 ? 13.805 3.994 -22.477 1.00 61.00 82 LEU A C 1
ATOM 684 O O . LEU A 1 82 ? 13.313 3.189 -21.686 1.00 61.00 82 LEU A O 1
ATOM 688 N N . HIS A 1 83 ? 13.533 5.303 -22.469 1.00 74.25 83 HIS A N 1
ATOM 689 C CA . HIS A 1 83 ? 12.582 5.992 -21.578 1.00 74.25 83 HIS A CA 1
ATOM 690 C C . HIS A 1 83 ? 12.952 6.034 -20.075 1.00 74.25 83 HIS A C 1
ATOM 692 O O . HIS A 1 83 ? 12.169 5.619 -19.214 1.00 74.25 83 HIS A O 1
ATOM 698 N N . VAL A 1 84 ? 14.138 6.565 -19.739 1.00 79.06 84 VAL A N 1
ATOM 699 C CA . VAL A 1 84 ? 14.545 6.834 -18.340 1.00 79.06 84 VAL A CA 1
ATOM 700 C C . VAL A 1 84 ? 13.531 7.729 -17.611 1.00 79.06 84 VAL A C 1
ATOM 702 O O . VAL A 1 84 ? 13.169 7.425 -16.474 1.00 79.06 84 VAL A O 1
ATOM 705 N N . ASP A 1 85 ? 12.999 8.755 -18.281 1.00 81.88 85 ASP A N 1
ATOM 706 C CA . ASP A 1 85 ? 12.026 9.689 -17.694 1.00 81.88 85 ASP A CA 1
ATOM 707 C C . ASP A 1 85 ? 10.736 8.986 -17.240 1.00 81.88 85 ASP A C 1
ATOM 709 O O . ASP A 1 85 ? 10.275 9.180 -16.115 1.00 81.88 85 ASP A O 1
ATOM 713 N N . ASP A 1 86 ? 10.187 8.093 -18.071 1.00 86.00 86 ASP A N 1
ATOM 714 C CA . ASP A 1 86 ? 8.980 7.323 -17.739 1.00 86.00 86 ASP A CA 1
ATOM 715 C C . ASP A 1 86 ? 9.220 6.350 -16.576 1.00 86.00 86 ASP A C 1
ATOM 717 O O . ASP A 1 86 ? 8.321 6.070 -15.778 1.00 86.00 86 ASP A O 1
ATOM 721 N N . LEU A 1 87 ? 10.446 5.832 -16.449 1.00 86.25 87 LEU A N 1
ATOM 722 C CA . LEU A 1 87 ? 10.834 4.964 -15.340 1.00 86.25 87 LEU A CA 1
ATOM 723 C C . LEU A 1 87 ? 10.925 5.727 -14.023 1.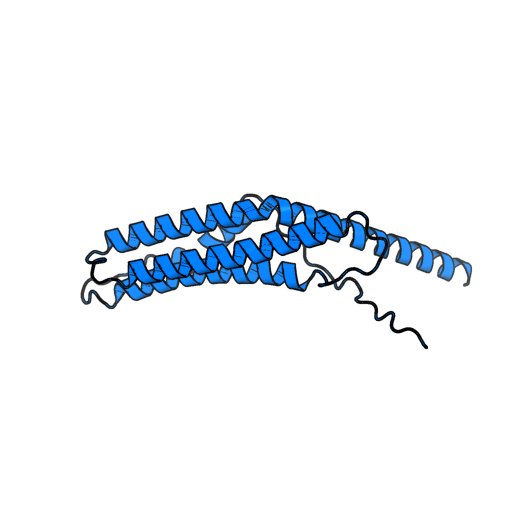00 86.25 87 LEU A C 1
ATOM 725 O O . LEU A 1 87 ? 10.422 5.243 -13.004 1.00 86.25 87 LEU A O 1
ATOM 729 N N . MET A 1 88 ? 11.518 6.918 -14.043 1.00 87.25 88 MET A N 1
ATOM 730 C CA . MET A 1 88 ? 11.535 7.806 -12.883 1.00 87.25 88 MET A CA 1
ATOM 731 C C . MET A 1 88 ? 10.110 8.198 -12.492 1.00 87.25 88 MET A C 1
ATOM 733 O O . MET A 1 88 ? 9.718 7.984 -11.346 1.00 87.25 88 MET A O 1
ATOM 737 N N . LEU A 1 89 ? 9.286 8.611 -13.461 1.00 90.38 89 LEU A N 1
ATOM 738 C CA . LEU A 1 89 ? 7.884 8.958 -13.234 1.00 90.38 89 LEU A CA 1
ATOM 739 C C . LEU A 1 89 ? 7.089 7.800 -12.614 1.00 90.38 89 LEU A C 1
ATOM 741 O O . LEU A 1 89 ? 6.347 8.002 -11.652 1.00 90.38 89 LEU A O 1
ATOM 745 N N . ALA A 1 90 ? 7.245 6.575 -13.123 1.00 91.69 90 ALA A N 1
ATOM 746 C CA . ALA A 1 90 ? 6.565 5.406 -12.572 1.00 91.69 90 ALA A CA 1
ATOM 747 C C . ALA A 1 90 ? 6.995 5.117 -11.123 1.00 91.69 90 ALA A C 1
ATOM 749 O O . ALA A 1 90 ? 6.149 4.794 -10.285 1.00 91.69 90 ALA A O 1
ATOM 750 N N . ARG A 1 91 ? 8.289 5.251 -10.797 1.00 91.25 91 ARG A N 1
ATOM 751 C CA . ARG A 1 91 ? 8.792 5.083 -9.420 1.00 91.25 91 ARG A CA 1
ATOM 752 C C . ARG A 1 91 ? 8.263 6.179 -8.498 1.00 91.25 91 ARG A C 1
ATOM 754 O O . ARG A 1 91 ? 7.777 5.865 -7.409 1.00 91.25 91 ARG A O 1
ATOM 761 N N . ASP A 1 92 ? 8.275 7.425 -8.952 1.00 92.00 92 ASP A N 1
ATOM 762 C CA . ASP A 1 92 ? 7.782 8.571 -8.190 1.00 92.00 92 ASP A CA 1
ATOM 763 C C . ASP A 1 92 ? 6.287 8.448 -7.900 1.00 92.00 92 ASP A C 1
ATOM 765 O O . ASP A 1 92 ? 5.861 8.633 -6.761 1.00 92.00 92 ASP A O 1
ATOM 769 N N . GLN A 1 93 ? 5.487 8.003 -8.873 1.00 93.56 93 GLN A N 1
ATOM 770 C CA . GLN A 1 93 ? 4.065 7.709 -8.672 1.00 93.56 93 GLN A CA 1
ATOM 771 C C . GLN A 1 93 ? 3.829 6.671 -7.564 1.00 93.56 93 GLN A C 1
ATOM 773 O O . GLN A 1 93 ? 2.900 6.825 -6.761 1.00 93.56 93 GLN A O 1
ATOM 778 N N . LEU A 1 94 ? 4.664 5.628 -7.472 1.00 93.81 94 LEU A N 1
ATOM 779 C CA . LEU A 1 94 ? 4.572 4.639 -6.392 1.00 93.81 94 LEU A CA 1
ATOM 780 C C . LEU A 1 94 ? 4.954 5.237 -5.033 1.00 93.81 94 LEU A C 1
ATOM 782 O O . LEU A 1 94 ? 4.285 4.957 -4.033 1.00 93.81 94 LEU A O 1
ATOM 786 N N . ILE A 1 95 ? 5.992 6.076 -4.982 1.00 93.56 95 ILE A N 1
ATOM 787 C CA . ILE A 1 95 ? 6.420 6.769 -3.758 1.00 93.56 95 ILE A CA 1
ATOM 788 C C . ILE A 1 95 ? 5.325 7.730 -3.279 1.00 93.56 95 ILE A C 1
ATOM 790 O O . ILE A 1 95 ? 4.919 7.673 -2.115 1.00 93.56 95 ILE A O 1
ATOM 794 N N . SER A 1 96 ? 4.784 8.564 -4.168 1.00 95.38 96 SER A N 1
ATOM 795 C CA . SER A 1 96 ? 3.676 9.470 -3.856 1.00 95.38 96 SER A CA 1
ATOM 796 C C . SER A 1 96 ? 2.443 8.704 -3.378 1.00 95.38 96 SER A C 1
ATOM 798 O O . SER A 1 96 ? 1.838 9.075 -2.371 1.00 95.38 96 SER A O 1
ATOM 800 N N . SER A 1 97 ? 2.102 7.587 -4.028 1.00 94.19 97 SER A N 1
ATOM 801 C CA . SER A 1 97 ? 0.979 6.738 -3.609 1.00 94.19 97 SER A CA 1
ATOM 802 C C . SER A 1 97 ? 1.183 6.170 -2.202 1.00 94.19 97 SER A C 1
ATOM 804 O O . SER A 1 97 ? 0.250 6.163 -1.398 1.00 94.19 97 SER A O 1
ATOM 806 N N . LEU A 1 98 ? 2.409 5.763 -1.850 1.00 94.56 98 LEU A N 1
ATOM 807 C CA . LEU A 1 98 ? 2.743 5.330 -0.491 1.00 94.56 98 LEU A CA 1
ATOM 808 C C . LEU A 1 98 ? 2.548 6.442 0.544 1.00 94.56 98 LEU A C 1
ATOM 810 O O . LEU A 1 98 ? 2.031 6.177 1.632 1.00 94.56 98 LEU A O 1
ATOM 814 N N . LEU A 1 99 ? 2.947 7.676 0.235 1.00 95.38 99 LEU A N 1
ATOM 815 C CA . LEU A 1 99 ? 2.751 8.820 1.130 1.00 95.38 99 LEU A CA 1
ATOM 816 C C . LEU A 1 99 ? 1.260 9.093 1.360 1.00 95.38 99 LEU A C 1
ATOM 818 O O . LEU A 1 99 ? 0.830 9.204 2.510 1.00 95.38 99 LEU A O 1
ATOM 822 N N . VAL A 1 100 ? 0.465 9.103 0.287 1.00 96.31 100 VAL A N 1
ATOM 823 C CA . VAL A 1 100 ? -0.991 9.309 0.346 1.00 96.31 100 VAL A CA 1
ATOM 824 C C . VAL A 1 100 ? -1.673 8.223 1.183 1.00 96.31 100 VAL A C 1
ATOM 826 O O . VAL A 1 100 ? -2.452 8.539 2.083 1.00 96.31 100 VAL A O 1
ATOM 829 N N . ILE A 1 101 ? -1.342 6.947 0.952 1.00 95.25 101 ILE A N 1
ATOM 830 C CA . ILE A 1 101 ? -1.899 5.826 1.724 1.00 95.25 101 ILE A CA 1
ATOM 831 C C . ILE A 1 101 ? -1.556 5.966 3.215 1.00 95.25 101 ILE A C 1
ATOM 833 O O . ILE A 1 101 ? -2.428 5.770 4.059 1.00 95.25 101 ILE A O 1
ATOM 837 N N . ASN A 1 102 ? -0.317 6.337 3.563 1.00 95.25 102 ASN A N 1
ATOM 838 C CA . ASN A 1 102 ? 0.089 6.523 4.962 1.00 95.25 102 ASN A CA 1
ATOM 839 C C . ASN A 1 102 ? -0.636 7.701 5.640 1.00 95.25 102 ASN A C 1
ATOM 841 O O . ASN A 1 102 ? -0.996 7.597 6.818 1.00 95.25 102 ASN A O 1
ATOM 845 N N . GLY A 1 103 ? -0.867 8.800 4.914 1.00 97.25 103 GLY A N 1
ATOM 846 C CA . GLY A 1 103 ? -1.647 9.938 5.407 1.00 97.25 103 GLY A CA 1
ATOM 847 C C . GLY A 1 103 ? -3.079 9.525 5.742 1.00 97.25 103 GLY A C 1
ATOM 848 O O . GLY A 1 103 ? -3.503 9.615 6.894 1.00 97.25 103 GLY A O 1
ATOM 849 N N . ILE A 1 104 ? -3.770 8.927 4.771 1.00 96.88 104 ILE A N 1
ATOM 850 C CA . ILE A 1 104 ? -5.154 8.457 4.926 1.00 96.88 104 ILE A CA 1
ATOM 851 C C . ILE A 1 104 ? -5.266 7.396 6.031 1.00 96.88 104 ILE A C 1
ATOM 853 O O . ILE A 1 104 ? -6.196 7.414 6.838 1.00 96.88 104 ILE A O 1
ATOM 857 N N . ALA A 1 105 ? -4.293 6.489 6.129 1.00 96.44 105 ALA A N 1
ATOM 858 C CA . ALA A 1 105 ? -4.238 5.503 7.202 1.00 96.44 105 ALA A CA 1
ATOM 859 C C . ALA A 1 105 ? -4.143 6.142 8.588 1.00 96.44 105 ALA A C 1
ATOM 861 O O . ALA A 1 105 ? -4.787 5.683 9.535 1.00 96.44 105 ALA A O 1
ATOM 862 N N . THR A 1 106 ? -3.349 7.203 8.712 1.00 96.62 106 THR A N 1
ATOM 863 C CA . THR A 1 106 ? -3.216 7.956 9.960 1.00 96.62 106 THR A CA 1
ATOM 864 C C . THR A 1 106 ? -4.550 8.581 10.355 1.00 96.62 106 THR A C 1
ATOM 866 O O . THR A 1 106 ? -4.935 8.496 11.524 1.00 96.62 106 THR A O 1
ATOM 869 N N . ASP A 1 107 ? -5.296 9.119 9.393 1.00 96.75 107 ASP A N 1
ATOM 870 C CA . ASP A 1 107 ? -6.606 9.720 9.640 1.00 96.75 107 ASP A CA 1
ATOM 871 C C . ASP A 1 107 ? -7.663 8.683 10.032 1.00 96.75 107 ASP A C 1
ATOM 873 O O . ASP A 1 107 ? -8.359 8.872 11.030 1.00 96.75 107 ASP A O 1
ATOM 877 N N . PHE A 1 108 ? -7.711 7.520 9.376 1.00 96.31 108 PHE A N 1
ATOM 878 C CA . PHE A 1 108 ? -8.583 6.422 9.814 1.00 96.31 108 PHE A CA 1
ATOM 879 C C . PHE A 1 108 ? -8.232 5.909 11.218 1.00 96.31 108 PHE A C 1
ATOM 881 O O . PHE A 1 108 ? -9.123 5.632 12.026 1.00 96.31 108 PHE A O 1
ATOM 888 N N . VAL A 1 109 ? -6.943 5.827 11.564 1.00 95.06 109 VAL A N 1
ATOM 889 C CA . VAL A 1 109 ? -6.512 5.463 12.924 1.00 95.06 109 VAL A CA 1
ATOM 890 C C . VAL A 1 109 ? -6.932 6.523 13.945 1.00 95.06 109 VAL A C 1
ATOM 892 O O . VAL A 1 109 ? -7.309 6.164 15.063 1.00 95.06 109 VAL A O 1
ATOM 895 N N . ARG A 1 110 ? -6.895 7.813 13.592 1.00 94.31 110 ARG A N 1
ATOM 896 C CA . ARG A 1 110 ? -7.411 8.898 14.444 1.00 94.31 110 ARG A CA 1
ATOM 897 C C . ARG A 1 110 ? -8.924 8.777 14.635 1.00 94.31 110 ARG A C 1
ATOM 899 O O . ARG A 1 110 ? -9.380 8.844 15.775 1.00 94.31 110 ARG A O 1
ATOM 906 N N . LEU A 1 111 ? -9.681 8.509 13.568 1.00 93.06 111 LEU A N 1
ATOM 907 C CA . LEU A 1 111 ? -11.135 8.298 13.627 1.00 93.06 111 LEU A CA 1
ATOM 908 C C . LEU A 1 111 ? -11.517 7.130 14.546 1.00 93.06 111 LEU A C 1
ATOM 910 O O . LEU A 1 111 ? -12.432 7.260 15.354 1.00 93.06 111 LEU A O 1
ATOM 914 N N . LEU A 1 112 ? -10.781 6.017 14.486 1.00 91.69 112 LEU A N 1
ATOM 915 C CA . LEU A 1 112 ? -11.011 4.858 15.358 1.00 91.69 112 LEU A CA 1
ATOM 916 C C . LEU A 1 112 ? -10.664 5.116 16.830 1.00 91.69 112 LEU A C 1
ATOM 918 O O . LEU A 1 112 ? -11.196 4.440 17.707 1.00 91.69 112 LEU A O 1
ATOM 922 N N . LYS A 1 113 ? -9.754 6.053 17.114 1.00 89.38 113 LYS A N 1
ATOM 923 C CA . LYS A 1 113 ? -9.340 6.408 18.481 1.00 89.38 113 LYS A CA 1
ATOM 924 C C . LYS A 1 113 ? -10.204 7.492 19.115 1.00 89.38 113 LYS A C 1
ATOM 926 O O . LYS A 1 113 ? -10.211 7.583 20.340 1.00 89.38 113 LYS A O 1
ATOM 931 N N . LYS A 1 114 ? -10.906 8.289 18.306 1.00 86.12 114 LYS A N 1
ATOM 932 C CA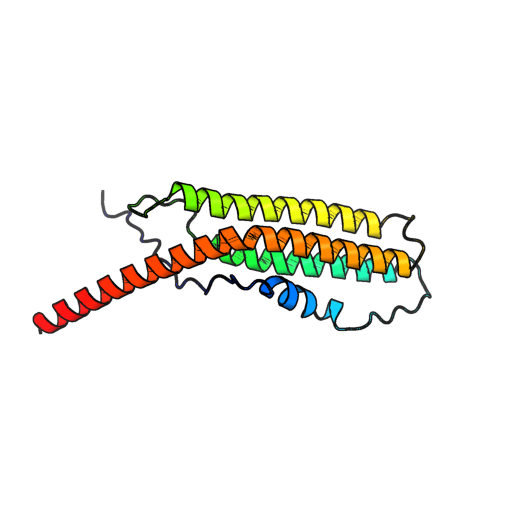 . LYS A 1 114 ? -11.801 9.349 18.775 1.00 86.12 114 LYS A CA 1
ATOM 933 C C . LYS A 1 114 ? -12.864 8.786 19.718 1.00 86.12 114 LYS A C 1
ATOM 935 O O . LYS A 1 114 ? -13.314 7.645 19.555 1.00 86.12 114 LYS A O 1
ATOM 940 N N . ASP A 1 115 ? -13.270 9.593 20.691 1.00 69.81 115 ASP A N 1
ATOM 941 C CA . ASP A 1 115 ? -14.280 9.195 21.679 1.00 69.81 115 ASP A CA 1
ATOM 942 C C . ASP A 1 115 ? -15.667 8.994 21.050 1.00 69.81 115 ASP A C 1
ATOM 944 O O . ASP A 1 115 ? -16.450 8.188 21.544 1.00 69.81 115 ASP A O 1
ATOM 948 N N . ASP A 1 116 ? -15.892 9.574 19.867 1.00 76.44 116 ASP A N 1
ATOM 949 C CA . ASP A 1 116 ? -17.104 9.390 19.067 1.00 76.44 116 ASP A CA 1
ATOM 950 C C . ASP A 1 116 ? -17.235 7.987 18.423 1.00 76.44 116 ASP A C 1
ATOM 952 O O . ASP A 1 116 ? -18.302 7.691 17.878 1.00 76.44 116 ASP A O 1
ATOM 956 N N . CYS A 1 117 ? -16.205 7.110 18.406 1.00 78.94 117 CYS A N 1
ATOM 957 C CA . CYS A 1 117 ? -16.412 5.679 18.063 1.00 78.94 117 CYS A CA 1
ATOM 958 C C . CYS A 1 117 ? -16.938 4.933 19.295 1.00 78.94 117 CYS A C 1
ATOM 960 O O . CYS A 1 117 ? -16.230 4.169 19.955 1.00 78.94 117 CYS A O 1
ATOM 962 N N . ASP A 1 118 ? -18.200 5.189 19.603 1.00 79.62 118 ASP A N 1
ATOM 963 C CA . ASP A 1 118 ? -18.932 4.694 20.765 1.00 79.62 118 ASP A CA 1
ATOM 964 C C . ASP A 1 118 ? -19.456 3.256 20.614 1.00 79.62 118 ASP A C 1
ATOM 966 O O . ASP A 1 118 ? -19.760 2.601 21.615 1.00 79.62 118 ASP A O 1
ATOM 970 N N . SER A 1 119 ? -19.520 2.754 19.378 1.00 84.88 119 SER A N 1
ATOM 971 C CA . SER A 1 119 ? -20.170 1.496 19.009 1.00 84.88 119 SER A CA 1
ATOM 972 C C . SER A 1 119 ? -19.284 0.590 18.153 1.00 84.88 119 SER A C 1
ATOM 974 O O . SER A 1 119 ? -18.439 1.028 17.364 1.00 84.88 119 SER A O 1
ATOM 976 N N . LEU A 1 120 ? -19.504 -0.719 18.296 1.00 84.19 120 LEU A N 1
ATOM 977 C CA . LEU A 1 120 ? -18.795 -1.740 17.529 1.00 84.19 120 LEU A CA 1
ATOM 978 C C . LEU A 1 120 ? -19.064 -1.601 16.024 1.00 84.19 120 LEU A C 1
ATOM 980 O O . LEU A 1 120 ? -18.138 -1.716 15.224 1.00 84.19 120 LEU A O 1
ATOM 984 N N . ASP A 1 121 ? -20.307 -1.318 15.636 1.00 86.81 121 ASP A N 1
ATOM 985 C CA . ASP A 1 121 ? -20.691 -1.253 14.224 1.00 86.81 121 ASP A CA 1
ATOM 986 C C . ASP A 1 121 ? -20.107 -0.036 13.513 1.00 86.81 121 ASP A C 1
ATOM 988 O O . ASP A 1 121 ? -19.727 -0.135 12.348 1.00 86.81 121 ASP A O 1
ATOM 992 N N . LYS A 1 122 ? -19.932 1.088 14.218 1.00 89.44 122 LYS A N 1
ATOM 993 C CA . LYS A 1 122 ? -19.210 2.244 13.679 1.00 89.44 122 LYS A CA 1
ATOM 994 C C . LYS A 1 122 ? -17.751 1.895 13.399 1.00 89.44 122 LYS A C 1
ATOM 996 O O . LYS A 1 122 ? -17.255 2.172 12.312 1.00 89.44 122 LYS A O 1
ATOM 1001 N N . CYS A 1 123 ? -17.088 1.206 14.323 1.00 89.94 123 CYS A N 1
ATOM 1002 C CA . CYS A 1 123 ? -15.707 0.772 14.134 1.00 89.94 123 CYS A CA 1
ATOM 1003 C C . CYS A 1 123 ? -15.577 -0.322 13.034 1.00 89.94 123 CYS A C 1
ATOM 1005 O O . CYS A 1 123 ? -14.589 -0.318 12.298 1.00 89.94 123 CYS A O 1
ATOM 1007 N N . LYS A 1 124 ? -16.590 -1.188 12.831 1.00 88.50 124 LYS A N 1
ATOM 1008 C CA . LYS A 1 124 ? -16.669 -2.093 11.661 1.00 88.50 124 LYS A CA 1
ATOM 1009 C C . LYS A 1 124 ? -16.789 -1.323 10.343 1.00 88.50 124 LYS A C 1
ATOM 1011 O O . LYS A 1 124 ? -16.029 -1.615 9.426 1.00 88.50 124 LYS A O 1
ATOM 1016 N N . ARG A 1 125 ? -17.703 -0.346 10.255 1.00 92.38 125 ARG A N 1
ATOM 1017 C CA . ARG A 1 125 ? -17.886 0.489 9.052 1.00 92.38 125 ARG A CA 1
ATOM 1018 C C . ARG A 1 125 ? -16.607 1.236 8.697 1.00 92.38 125 ARG A C 1
ATOM 1020 O O . ARG A 1 125 ? -16.110 1.065 7.596 1.00 92.38 125 ARG A O 1
ATOM 1027 N N . ILE A 1 126 ? -15.991 1.910 9.672 1.00 93.81 126 ILE A N 1
ATOM 1028 C CA . ILE A 1 126 ? -14.718 2.620 9.472 1.00 93.81 126 ILE A CA 1
ATOM 1029 C C . ILE A 1 126 ? -13.627 1.679 8.939 1.00 93.81 126 ILE A C 1
ATOM 1031 O O . ILE A 1 126 ? -12.855 2.069 8.068 1.00 93.81 126 ILE A O 1
ATOM 1035 N N . LYS A 1 127 ? -13.553 0.432 9.431 1.00 91.44 127 LYS A N 1
ATOM 1036 C CA . LYS A 1 127 ? -12.618 -0.562 8.882 1.00 91.44 127 LYS A CA 1
ATOM 1037 C C . LYS A 1 127 ? -12.929 -0.863 7.414 1.00 91.44 127 LYS A C 1
ATOM 1039 O O . LYS A 1 127 ? -12.002 -0.875 6.613 1.00 91.44 127 LYS A O 1
ATOM 1044 N N . VAL A 1 128 ? -14.184 -1.154 7.077 1.00 92.06 128 VAL A N 1
ATOM 1045 C CA . VAL A 1 128 ? -14.589 -1.481 5.698 1.00 92.06 128 VAL A CA 1
ATOM 1046 C C . VAL A 1 128 ? -14.287 -0.313 4.759 1.00 92.06 128 VAL A C 1
ATOM 1048 O O . VAL A 1 128 ? -13.640 -0.521 3.735 1.00 92.06 128 VAL A O 1
ATOM 1051 N N . ASP A 1 129 ? -14.647 0.906 5.158 1.00 95.31 129 ASP A N 1
ATOM 1052 C CA . ASP A 1 129 ? -14.383 2.127 4.395 1.00 95.31 129 ASP A CA 1
ATOM 1053 C C . ASP A 1 129 ? -12.877 2.322 4.174 1.00 95.31 129 ASP A C 1
ATOM 1055 O O . ASP A 1 129 ? -12.432 2.535 3.045 1.00 95.31 129 ASP A O 1
ATOM 1059 N N . ALA A 1 130 ? -12.067 2.161 5.228 1.00 94.88 130 ALA A N 1
ATOM 1060 C CA . ALA A 1 130 ? -10.613 2.266 5.135 1.00 94.88 130 ALA A CA 1
ATOM 1061 C C . ALA A 1 130 ? -10.020 1.248 4.151 1.00 94.88 130 ALA A C 1
ATOM 1063 O O . ALA A 1 130 ? -9.208 1.613 3.301 1.00 94.88 130 ALA A O 1
ATOM 1064 N N . LEU A 1 131 ? -10.443 -0.018 4.227 1.00 92.31 131 LEU A N 1
ATOM 1065 C CA . LEU A 1 131 ? -9.969 -1.064 3.318 1.00 92.31 131 LEU A CA 1
ATOM 1066 C C . LEU A 1 131 ? -10.377 -0.791 1.863 1.00 92.31 131 LEU A C 1
ATOM 1068 O O . LEU A 1 131 ? -9.554 -0.980 0.968 1.00 92.31 131 LEU A O 1
ATOM 1072 N N . GLY A 1 132 ? -11.596 -0.299 1.624 1.00 93.19 132 GLY A N 1
ATOM 1073 C CA . GLY A 1 132 ? -12.060 0.090 0.289 1.00 93.19 132 GLY A CA 1
ATOM 1074 C C . GLY A 1 132 ? -11.244 1.240 -0.311 1.00 93.19 132 GLY A C 1
ATOM 1075 O O . GLY A 1 132 ? -10.842 1.186 -1.478 1.00 93.19 132 GLY A O 1
ATOM 1076 N N . VAL A 1 133 ? -10.923 2.252 0.502 1.00 94.75 133 VAL A N 1
ATOM 1077 C CA . VAL A 1 133 ? -10.056 3.365 0.089 1.00 94.75 133 VAL A CA 1
ATOM 1078 C C . VAL A 1 133 ? -8.638 2.876 -0.210 1.00 94.75 133 VAL A C 1
ATOM 1080 O O . VAL A 1 133 ? -8.090 3.207 -1.261 1.00 94.75 133 VAL A O 1
ATOM 1083 N N . PHE A 1 134 ? -8.043 2.054 0.660 1.00 93.88 134 PHE A N 1
ATOM 1084 C CA . PHE A 1 134 ? -6.701 1.512 0.424 1.00 93.88 134 PHE A CA 1
ATOM 1085 C C . PHE A 1 134 ? -6.635 0.637 -0.822 1.00 93.88 134 PHE A C 1
ATOM 1087 O O . PHE A 1 134 ? -5.671 0.749 -1.574 1.00 93.88 134 PHE A O 1
ATOM 1094 N N . TYR A 1 135 ? -7.656 -0.188 -1.069 1.00 91.81 135 TYR A N 1
ATOM 1095 C CA . TYR A 1 135 ? -7.747 -0.978 -2.292 1.00 91.81 135 TYR A CA 1
ATOM 1096 C C . TYR A 1 135 ? -7.793 -0.071 -3.526 1.00 91.81 135 TYR A C 1
ATOM 1098 O O . TYR A 1 135 ? -6.987 -0.234 -4.437 1.00 91.81 135 TYR A O 1
ATOM 1106 N N . THR A 1 136 ? -8.656 0.947 -3.523 1.00 92.88 136 THR A N 1
ATOM 1107 C CA . THR A 1 136 ? -8.777 1.895 -4.642 1.00 92.88 136 THR A CA 1
ATOM 1108 C C . THR A 1 136 ? -7.456 2.620 -4.924 1.00 92.88 136 THR A C 1
ATOM 1110 O O . THR A 1 136 ? -7.062 2.776 -6.079 1.00 92.88 136 THR A O 1
ATOM 1113 N N . LEU A 1 137 ? -6.734 3.035 -3.880 1.00 93.19 137 LEU A N 1
ATOM 1114 C CA . LEU A 1 137 ? -5.420 3.667 -4.021 1.00 93.19 137 LEU A CA 1
ATOM 1115 C C . LEU A 1 137 ? -4.354 2.687 -4.511 1.00 93.19 137 LEU A C 1
ATOM 1117 O O . LEU A 1 137 ? -3.565 3.044 -5.378 1.00 93.19 137 LEU A O 1
ATOM 1121 N N . ALA A 1 138 ? -4.349 1.450 -4.016 1.00 90.81 138 ALA A N 1
ATOM 1122 C CA . ALA A 1 138 ? -3.436 0.418 -4.499 1.00 90.81 138 ALA A CA 1
ATOM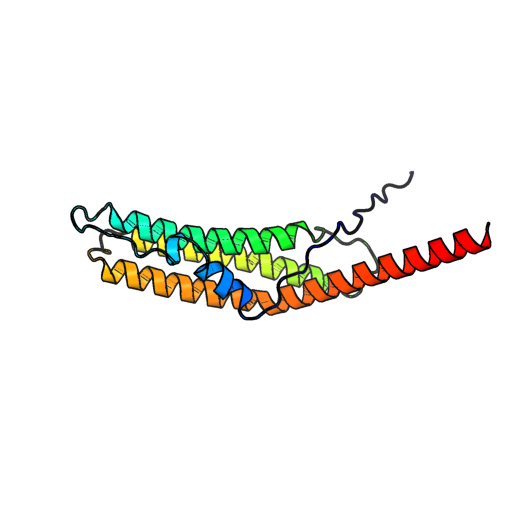 1123 C C . ALA A 1 138 ? -3.688 0.084 -5.980 1.00 90.81 138 ALA A C 1
ATOM 1125 O O . ALA A 1 138 ? -2.743 -0.102 -6.743 1.00 90.81 138 ALA A O 1
ATOM 1126 N N . MET A 1 139 ? -4.949 0.103 -6.421 1.00 90.25 139 MET A N 1
ATOM 1127 C CA . MET A 1 139 ? -5.316 -0.092 -7.825 1.00 90.25 139 MET A CA 1
ATOM 1128 C C . MET A 1 139 ? -4.785 1.005 -8.751 1.00 90.25 139 MET A C 1
ATOM 1130 O O . MET A 1 139 ? -4.486 0.727 -9.911 1.00 90.25 139 MET A O 1
ATOM 1134 N N . ARG A 1 140 ? -4.595 2.232 -8.250 1.00 91.00 140 ARG A N 1
ATOM 1135 C CA . ARG A 1 140 ? -3.959 3.315 -9.019 1.00 91.00 140 ARG A CA 1
ATOM 1136 C C . ARG A 1 140 ? -2.480 3.058 -9.309 1.00 91.00 140 ARG A C 1
ATOM 1138 O O . ARG A 1 140 ? -1.970 3.606 -10.277 1.00 91.00 140 ARG A O 1
ATOM 1145 N N . CYS A 1 141 ? -1.815 2.207 -8.528 1.00 91.75 141 CYS A N 1
ATOM 1146 C CA . CYS A 1 141 ? -0.418 1.829 -8.745 1.00 91.75 141 CYS A CA 1
ATOM 1147 C C . CYS A 1 141 ? -0.236 0.777 -9.853 1.00 91.75 141 CYS A C 1
ATOM 1149 O O . CYS A 1 141 ? 0.885 0.571 -10.313 1.00 91.75 1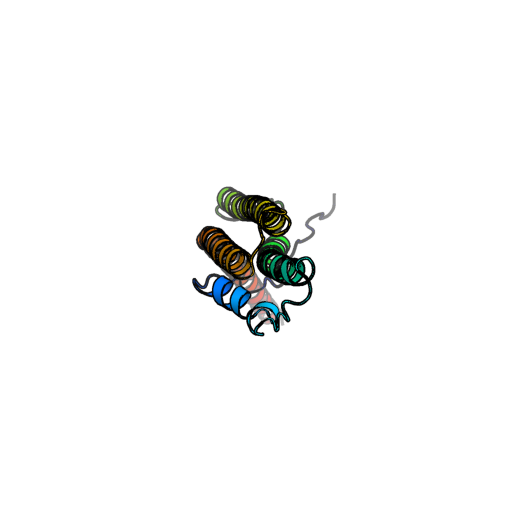41 CYS A O 1
ATOM 1151 N N . VAL A 1 142 ? -1.304 0.082 -10.269 1.00 90.94 142 VAL A N 1
ATOM 1152 C CA . VAL A 1 142 ? -1.226 -1.051 -11.212 1.00 90.94 142 VAL A CA 1
ATOM 1153 C C . VAL A 1 142 ? -0.599 -0.671 -12.561 1.00 90.94 142 VAL A C 1
ATOM 1155 O O . VAL A 1 142 ? 0.286 -1.401 -13.001 1.00 90.94 142 VAL A O 1
ATOM 1158 N N . PRO A 1 143 ? -0.943 0.460 -13.209 1.00 91.19 143 PRO A N 1
ATOM 1159 C CA . PRO A 1 143 ? -0.297 0.857 -14.463 1.00 91.19 143 PRO A CA 1
ATOM 1160 C C . PRO A 1 143 ? 1.215 1.081 -14.318 1.00 91.19 143 PRO A C 1
ATOM 1162 O O . PRO A 1 143 ? 1.988 0.615 -15.154 1.00 91.19 143 PRO A O 1
ATOM 1165 N N . SER A 1 144 ? 1.649 1.734 -13.235 1.00 92.31 144 SER A N 1
ATOM 1166 C CA . SER A 1 144 ? 3.070 1.964 -12.951 1.00 92.31 144 SER A CA 1
ATOM 1167 C C . SER A 1 144 ? 3.796 0.636 -12.696 1.00 92.31 144 SER A C 1
ATOM 1169 O O . SER A 1 144 ? 4.888 0.416 -13.213 1.00 92.31 144 SER A O 1
ATOM 1171 N N . LEU A 1 145 ? 3.168 -0.300 -11.974 1.00 91.88 145 LEU A N 1
ATOM 1172 C CA . LEU A 1 145 ? 3.697 -1.653 -11.757 1.00 91.88 145 LEU A CA 1
ATOM 1173 C C . LEU A 1 145 ? 3.794 -2.456 -13.061 1.00 91.88 145 LEU A C 1
ATOM 1175 O O . LEU A 1 145 ? 4.793 -3.136 -13.279 1.00 91.88 145 LEU A O 1
ATOM 1179 N N . ALA A 1 146 ? 2.803 -2.343 -13.949 1.00 90.94 146 ALA A N 1
ATOM 1180 C CA . ALA A 1 146 ? 2.827 -2.963 -15.271 1.00 90.94 146 ALA A CA 1
ATOM 1181 C C . ALA A 1 146 ? 4.007 -2.465 -16.112 1.00 90.94 146 ALA A C 1
ATOM 1183 O O . ALA A 1 146 ? 4.663 -3.246 -16.800 1.00 90.94 146 ALA A O 1
ATOM 1184 N N . TYR A 1 147 ? 4.275 -1.159 -16.063 1.00 90.31 147 TYR A N 1
ATOM 1185 C CA . TYR A 1 147 ? 5.407 -0.558 -16.758 1.00 90.31 147 TYR A CA 1
ATOM 1186 C C . TYR A 1 147 ? 6.744 -1.054 -16.195 1.00 90.31 147 TYR A C 1
ATOM 1188 O O . TYR A 1 147 ? 7.603 -1.505 -16.951 1.00 90.31 147 TYR A O 1
ATOM 1196 N N . LEU A 1 148 ? 6.892 -1.060 -14.867 1.00 88.81 148 LEU A N 1
ATOM 1197 C CA . LEU A 1 148 ? 8.082 -1.592 -14.203 1.00 88.81 148 LEU A CA 1
ATOM 1198 C C . LEU A 1 148 ? 8.326 -3.069 -14.544 1.00 88.81 148 LEU A C 1
ATOM 1200 O O . LEU A 1 148 ? 9.471 -3.463 -14.759 1.00 88.81 148 LEU A O 1
ATOM 1204 N N . ASP A 1 149 ? 7.270 -3.879 -14.666 1.00 89.19 149 ASP A N 1
ATOM 1205 C CA . ASP A 1 149 ? 7.396 -5.281 -15.075 1.00 89.19 149 ASP A CA 1
ATOM 1206 C C . ASP A 1 149 ? 7.916 -5.421 -16.515 1.00 89.19 149 ASP A C 1
ATOM 1208 O O . ASP A 1 149 ? 8.807 -6.228 -16.776 1.00 89.19 149 ASP A O 1
ATOM 1212 N N . LYS A 1 150 ? 7.456 -4.570 -17.443 1.00 87.81 150 LYS A N 1
ATOM 1213 C CA . LYS A 1 150 ? 7.989 -4.527 -18.818 1.00 87.81 150 LYS A CA 1
ATOM 1214 C C . LYS A 1 150 ? 9.475 -4.169 -18.842 1.00 87.81 150 LYS A C 1
ATOM 1216 O O . LYS A 1 150 ? 10.250 -4.799 -19.563 1.00 87.81 150 LYS A O 1
ATOM 1221 N N . ILE A 1 151 ? 9.892 -3.186 -18.041 1.00 85.50 151 ILE A N 1
ATOM 1222 C CA . ILE A 1 151 ? 11.309 -2.813 -17.920 1.00 85.50 151 ILE A CA 1
ATOM 1223 C C . ILE A 1 151 ? 12.122 -3.975 -17.341 1.00 85.50 151 ILE A C 1
ATOM 1225 O O . ILE A 1 151 ? 13.185 -4.308 -17.873 1.00 85.50 151 ILE A O 1
ATOM 1229 N N . ARG A 1 152 ? 11.608 -4.650 -16.307 1.00 86.06 152 ARG A N 1
ATOM 1230 C CA . ARG A 1 152 ? 12.223 -5.857 -15.738 1.00 86.06 152 ARG A CA 1
ATOM 1231 C C . ARG A 1 152 ? 12.438 -6.937 -16.803 1.00 86.06 152 ARG A C 1
ATOM 1233 O O . ARG A 1 152 ? 13.530 -7.510 -16.881 1.00 86.06 152 ARG A O 1
ATOM 1240 N N . GLU A 1 153 ? 11.424 -7.226 -17.617 1.00 85.25 153 GLU A N 1
ATOM 1241 C CA . GLU A 1 153 ? 11.495 -8.219 -18.699 1.00 85.25 153 GLU A CA 1
ATOM 1242 C C . GLU A 1 153 ? 12.518 -7.837 -19.765 1.00 85.25 153 GLU A C 1
ATOM 1244 O O . GLU A 1 153 ? 13.358 -8.662 -20.133 1.00 85.25 153 GLU A O 1
ATOM 1249 N N . TYR A 1 154 ? 12.513 -6.576 -20.196 1.00 83.12 154 TYR A N 1
ATOM 1250 C CA . TYR A 1 154 ? 13.478 -6.055 -21.158 1.00 83.12 154 TYR A CA 1
ATOM 1251 C C . TYR A 1 154 ? 14.924 -6.218 -20.668 1.00 83.12 154 TYR A C 1
ATOM 1253 O O . TYR A 1 154 ? 15.787 -6.719 -21.397 1.00 83.12 154 TYR A O 1
ATOM 1261 N N . CYS A 1 155 ? 15.189 -5.863 -19.408 1.00 79.06 155 CYS A N 1
ATOM 1262 C CA . CYS A 1 155 ? 16.515 -6.002 -18.806 1.00 79.06 155 CYS A CA 1
ATOM 1263 C C . CYS A 1 155 ? 16.936 -7.475 -18.704 1.00 79.06 155 CYS A C 1
ATOM 1265 O O . CYS A 1 155 ? 18.066 -7.828 -19.047 1.00 79.06 155 CYS A O 1
ATOM 1267 N N . THR A 1 156 ? 16.005 -8.351 -18.316 1.00 81.81 156 THR A N 1
ATOM 1268 C CA . THR A 1 156 ? 16.235 -9.802 -18.240 1.00 81.81 156 THR A CA 1
ATOM 1269 C C . THR A 1 156 ? 16.579 -10.383 -19.614 1.00 81.81 156 THR A C 1
ATOM 1271 O O . THR A 1 156 ? 17.553 -11.127 -19.742 1.00 81.81 156 THR A O 1
ATOM 1274 N N . TRP A 1 157 ? 15.831 -10.006 -20.656 1.00 81.44 157 TRP A N 1
ATOM 1275 C CA . TRP A 1 157 ? 16.058 -10.463 -22.028 1.00 81.44 157 TRP A CA 1
ATOM 1276 C C . TRP A 1 157 ? 17.409 -9.999 -22.581 1.00 81.44 157 TRP A C 1
ATOM 1278 O O . TRP A 1 157 ? 18.142 -10.797 -23.172 1.00 81.44 157 TRP A O 1
ATOM 1288 N N . ARG A 1 158 ? 17.795 -8.735 -22.341 1.00 79.25 158 ARG A N 1
ATOM 1289 C CA . ARG A 1 158 ? 19.114 -8.210 -22.742 1.00 79.25 158 ARG A CA 1
ATOM 1290 C C . ARG A 1 158 ? 20.259 -8.993 -22.106 1.00 79.25 158 ARG A C 1
ATOM 1292 O O . ARG A 1 158 ? 21.203 -9.357 -22.808 1.00 79.25 158 ARG A O 1
ATOM 1299 N N . ILE A 1 159 ? 20.165 -9.280 -20.807 1.00 76.62 159 ILE A N 1
ATOM 1300 C CA . ILE A 1 159 ? 21.177 -10.062 -20.083 1.00 76.62 159 ILE A CA 1
ATOM 1301 C C . ILE A 1 159 ? 21.263 -11.478 -20.657 1.00 76.62 159 ILE A C 1
ATOM 1303 O O . ILE A 1 159 ? 22.358 -11.938 -20.976 1.00 76.62 159 ILE A O 1
ATOM 1307 N N . TRP A 1 160 ? 20.122 -12.138 -20.875 1.00 78.62 160 TRP A N 1
ATOM 1308 C CA . TRP A 1 160 ? 20.068 -13.468 -21.492 1.00 78.62 160 TRP A CA 1
ATOM 1309 C C . TRP A 1 160 ? 20.725 -13.500 -22.874 1.00 78.62 160 TRP A C 1
ATOM 1311 O O . TRP A 1 160 ? 21.543 -14.375 -23.157 1.00 78.62 160 TRP A O 1
ATOM 1321 N N . LYS A 1 161 ? 20.423 -12.512 -23.724 1.00 79.31 161 LYS A N 1
ATOM 1322 C CA . LYS A 1 161 ? 21.006 -12.387 -25.065 1.00 79.31 161 LYS A CA 1
ATOM 1323 C C . LYS A 1 161 ? 22.524 -12.208 -25.014 1.00 79.31 161 LYS A C 1
ATOM 1325 O O . LYS A 1 161 ? 23.238 -12.814 -25.813 1.00 79.31 161 LYS A O 1
ATOM 1330 N N . MET A 1 162 ? 23.025 -11.409 -24.072 1.00 77.62 162 MET A N 1
ATOM 1331 C CA . MET A 1 162 ? 24.462 -11.222 -23.860 1.00 77.62 162 MET A CA 1
ATOM 1332 C C . MET A 1 162 ? 25.134 -12.512 -23.371 1.00 77.62 162 MET A C 1
ATOM 1334 O O . MET A 1 162 ? 26.166 -12.902 -23.912 1.00 77.62 162 MET A O 1
ATOM 1338 N N . MET A 1 163 ? 24.527 -13.214 -22.410 1.00 80.06 163 MET A N 1
ATOM 1339 C CA . MET A 1 163 ? 25.034 -14.494 -21.901 1.00 80.06 163 MET A CA 1
ATOM 1340 C C . MET A 1 163 ? 25.066 -15.582 -22.982 1.00 80.06 163 MET A C 1
ATOM 1342 O O . MET A 1 163 ? 26.043 -16.319 -23.070 1.00 80.06 163 MET A O 1
ATOM 1346 N N . MET A 1 164 ? 24.032 -15.667 -23.826 1.00 82.88 164 MET A N 1
ATOM 1347 C CA . MET A 1 164 ? 23.984 -16.586 -24.972 1.00 82.88 164 MET A CA 1
ATOM 1348 C C . MET A 1 164 ? 25.116 -16.307 -25.965 1.00 82.88 164 MET A C 1
ATOM 1350 O O . MET A 1 164 ? 25.813 -17.233 -26.369 1.00 82.88 164 MET A O 1
ATOM 1354 N N . ARG A 1 165 ? 25.349 -15.032 -26.310 1.00 84.88 165 ARG A N 1
ATOM 1355 C CA . ARG A 1 165 ? 26.467 -14.629 -27.182 1.00 84.88 165 ARG A CA 1
ATOM 1356 C C . ARG A 1 165 ? 27.824 -14.990 -26.581 1.00 84.88 165 ARG A C 1
ATOM 1358 O O . ARG A 1 165 ? 28.666 -15.527 -27.288 1.00 84.88 165 ARG A O 1
ATOM 1365 N N . LEU A 1 166 ? 28.022 -14.736 -25.288 1.00 82.75 166 LEU A N 1
ATOM 1366 C CA . LEU A 1 166 ? 29.273 -15.057 -24.600 1.00 82.75 166 LEU A CA 1
ATOM 1367 C C . LEU A 1 166 ? 29.524 -16.572 -24.557 1.00 82.75 166 LEU A C 1
ATOM 1369 O O . LEU A 1 166 ? 30.633 -17.014 -24.828 1.00 82.75 166 LEU A O 1
ATOM 1373 N N . ARG A 1 167 ? 28.485 -17.371 -24.275 1.00 86.12 167 ARG A N 1
ATOM 1374 C CA . ARG A 1 167 ? 28.559 -18.840 -24.323 1.00 86.12 167 ARG A CA 1
ATOM 1375 C C . ARG A 1 167 ? 28.898 -19.351 -25.720 1.00 86.12 167 ARG A C 1
ATOM 1377 O O . ARG A 1 167 ? 29.731 -20.236 -25.840 1.00 86.12 167 ARG A O 1
ATOM 1384 N N . PHE A 1 168 ? 28.287 -18.783 -26.756 1.00 86.06 168 PHE A N 1
ATOM 1385 C CA . PHE A 1 168 ? 28.579 -19.150 -28.140 1.00 86.06 168 PHE A CA 1
ATOM 1386 C C . PHE A 1 168 ? 30.027 -18.817 -28.531 1.00 86.06 168 PHE A C 1
ATOM 1388 O O . PHE A 1 168 ? 30.703 -19.649 -29.119 1.00 86.06 168 PHE A O 1
ATOM 1395 N N . LEU A 1 169 ? 30.532 -17.642 -28.142 1.00 85.06 169 LEU A N 1
ATOM 1396 C CA . LEU A 1 169 ? 31.929 -17.258 -28.376 1.00 85.06 169 LEU A CA 1
ATOM 1397 C C . LEU A 1 169 ? 32.918 -18.154 -27.619 1.00 85.06 169 LEU A C 1
ATOM 1399 O O . LEU A 1 169 ? 33.930 -18.544 -28.186 1.00 85.06 169 LEU A O 1
ATOM 1403 N N . LEU A 1 170 ? 32.619 -18.514 -26.368 1.00 83.62 170 LEU A N 1
ATOM 1404 C CA . LEU A 1 170 ? 33.442 -19.444 -25.587 1.00 83.62 170 LEU A CA 1
ATOM 1405 C C . LEU A 1 170 ? 33.488 -20.845 -26.211 1.00 83.62 170 LEU A C 1
ATOM 1407 O O . LEU A 1 170 ? 34.539 -21.470 -26.189 1.00 83.62 170 LEU A O 1
ATOM 1411 N N . LEU A 1 171 ? 32.377 -21.318 -26.788 1.00 83.44 171 LEU A N 1
ATOM 1412 C CA . LEU A 1 171 ? 32.322 -22.594 -27.510 1.00 83.44 171 LEU A CA 1
ATOM 1413 C C . LEU A 1 171 ? 33.092 -22.577 -28.837 1.00 83.44 171 LEU A C 1
ATOM 1415 O O . LEU A 1 171 ? 33.503 -23.632 -29.289 1.00 83.44 171 LEU A O 1
ATOM 1419 N N . LEU A 1 172 ? 33.265 -21.413 -29.470 1.00 80.31 172 LEU A N 1
ATOM 1420 C CA . LEU A 1 172 ? 34.065 -21.270 -30.695 1.00 80.31 172 LEU A CA 1
ATOM 1421 C C . LEU A 1 172 ? 35.572 -21.139 -30.424 1.00 80.31 172 LEU A C 1
ATOM 1423 O O . LEU A 1 172 ? 36.365 -21.264 -31.352 1.00 80.31 172 LEU A O 1
ATOM 1427 N N . LEU A 1 173 ? 35.957 -20.823 -29.184 1.00 77.75 173 LEU A N 1
ATOM 1428 C CA . LEU A 1 173 ? 37.351 -20.660 -28.753 1.00 77.75 173 LEU A CA 1
ATOM 1429 C C . LEU A 1 173 ? 37.923 -21.924 -28.079 1.00 77.75 173 LEU A C 1
ATOM 1431 O O . LEU A 1 173 ? 39.092 -21.911 -27.693 1.00 77.75 173 LEU A O 1
ATOM 1435 N N . LEU A 1 174 ? 37.111 -22.976 -27.928 1.00 77.75 174 LEU A N 1
ATOM 1436 C CA . LEU A 1 174 ? 37.470 -24.310 -27.427 1.00 77.75 174 LEU A CA 1
ATOM 1437 C C . LEU A 1 174 ? 37.443 -25.321 -28.576 1.00 77.75 174 LEU A C 1
ATOM 1439 O O . LEU A 1 174 ? 38.320 -26.210 -28.571 1.00 77.75 174 LEU A O 1
#

Mean predicted aligned error: 9.07 Å

Solvent-accessible surface area (backbone atoms only — not comparable to full-atom values): 10324 Å² total; per-residue (Å²): 138,78,81,88,67,78,70,78,58,84,59,92,65,72,85,54,80,57,57,92,55,51,67,54,55,59,49,57,66,35,66,77,66,67,48,82,79,84,71,72,87,86,48,81,77,64,56,42,53,54,48,43,50,42,55,50,51,45,52,49,53,55,47,55,52,54,52,51,56,56,72,63,47,75,95,73,80,96,62,98,54,89,61,60,67,61,52,51,50,34,52,49,54,49,53,53,49,52,52,52,52,52,52,54,50,52,51,53,44,48,54,50,68,37,82,83,52,78,46,71,67,56,46,50,48,54,45,52,53,49,52,54,51,51,49,56,56,55,58,68,42,37,66,40,32,45,52,51,33,51,52,52,50,54,54,52,50,53,52,51,54,51,52,52,53,51,52,52,53,54,63,73,75,106

Organism: Noccaea caerulescens (NCBI:txid107243)

Nearest PDB structures (foldseek):
  8ia0-assembly1_CH  TM=8.669E-01  e=1.626E-06  Thermochaetoides thermophila DSM 1495
  8fks-assembly1_SR  TM=8.112E-01  e=2.512E-06  Homo sapiens
  8fku-assembly1_SR  TM=8.089E-01  e=3.697E-06 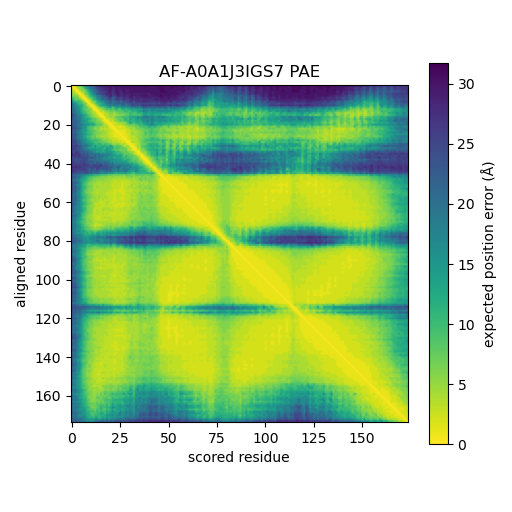 Homo sapiens
  8v87-assembly1_b  TM=8.216E-01  e=9.716E-06  Saccharomyces cerevisiae BY4741
  8ubg-assembly1_A  TM=6.089E-01  e=6.300E+00  synthetic construct

Secondary structure (DSSP, 8-state):
------------PPPP---TTHHHHHHHT-HHHHS-----TT-HHHHHHHHHHHHHHHHHHHHHHHHHHHHHS-S---S--TTHHHHHHHHHHHHHHHHHHHHHHHHHHHHHHSTT--SHHHHHHHHHHHHHHHHHHHHHTHHHHHHHHHHHHHHHHHHHHHHHHHHHHHHH--

Radius of gyration: 22.31 Å; Cα contacts (8 Å, |Δi|>4): 108; chains: 1; bounding box: 61×34×59 Å